Protein AF-A0A0S8HZ37-F1 (afdb_monomer)

pLDDT: mean 86.42, std 11.41, range [50.72, 98.12]

Solvent-accessible surface area (backbone atoms only — not comparable to full-atom values): 7229 Å² total; per-residue (Å²): 108,34,27,61,54,27,20,51,51,47,43,53,55,29,55,71,32,89,88,65,55,12,78,88,36,58,42,47,43,53,25,46,25,55,36,31,18,50,48,20,38,51,51,50,49,50,65,70,71,51,61,70,84,59,57,62,86,57,41,26,59,51,36,13,51,51,31,25,53,49,42,48,50,34,54,53,40,31,52,55,32,37,63,74,67,65,76,60,52,74,66,55,48,50,52,51,50,62,65,43,46,62,56,48,54,52,48,27,53,50,38,17,49,49,26,25,64,46,49,52,52,51,46,44,55,52,51,51,54,54,52,55,52,53,56,52,60,71,72,72,118

Radius of gyration: 18.55 Å; Cα contacts (8 Å, |Δi|>4): 135; chains: 1; bounding box: 40×40×48 Å

Foldseek 3Di:
DQLVCQLVVLLVVQCPDPPPSHPNDVLLNVLRSNLRSVVRVVLVVCLVVDDLPDDLVVQLQVQLVSQLVSLVSSLVSNLVSCVPPVPDDPVRSVVVCVVCVVVSVVNSVVRSNCRSPPVSVVSNVVVVVVVVVVVVVVVVD

Structure (mmCIF, N/CA/C/O backbone):
data_AF-A0A0S8HZ37-F1
#
_entry.id   AF-A0A0S8HZ37-F1
#
loop_
_atom_site.group_PDB
_atom_site.id
_atom_site.type_symbol
_atom_site.label_atom_id
_atom_site.label_alt_id
_atom_site.label_comp_id
_atom_site.label_asym_id
_atom_site.label_entity_id
_atom_site.label_seq_id
_atom_site.pdbx_PDB_ins_code
_atom_site.Cartn_x
_atom_site.Cartn_y
_atom_site.Cartn_z
_atom_site.occupancy
_atom_site.B_iso_or_equiv
_atom_site.auth_seq_id
_atom_site.auth_comp_id
_atom_site.auth_asym_id
_atom_site.auth_atom_id
_atom_site.pdbx_PDB_model_num
ATOM 1 N N . TYR A 1 1 ? -1.262 -14.596 6.944 1.00 88.88 1 TYR A N 1
ATOM 2 C CA . TYR A 1 1 ? -1.985 -14.659 5.657 1.00 88.88 1 TYR A CA 1
ATOM 3 C C . TYR A 1 1 ? -1.966 -13.355 4.868 1.00 88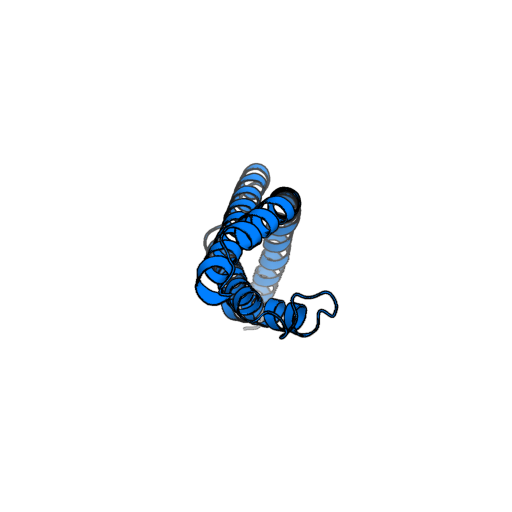.88 1 TYR A C 1
ATOM 5 O O . TYR A 1 1 ? -1.925 -13.441 3.652 1.00 88.88 1 TYR A O 1
ATOM 13 N N . GLY A 1 2 ? -1.945 -12.173 5.505 1.00 91.38 2 GLY A N 1
ATOM 14 C CA . GLY A 1 2 ? -2.008 -10.890 4.789 1.00 91.38 2 GLY A CA 1
ATOM 15 C C . GLY A 1 2 ? -0.988 -10.721 3.655 1.00 91.38 2 GLY A C 1
ATOM 16 O O . GLY A 1 2 ? -1.385 -10.344 2.562 1.00 91.38 2 GLY A O 1
ATOM 17 N N . ALA A 1 3 ? 0.283 -11.085 3.869 1.00 94.94 3 ALA A N 1
ATOM 18 C CA . ALA A 1 3 ? 1.316 -11.000 2.829 1.00 94.94 3 ALA A CA 1
ATOM 19 C C . ALA A 1 3 ? 0.989 -11.837 1.583 1.00 94.94 3 ALA A C 1
ATOM 21 O O . ALA A 1 3 ? 0.994 -11.330 0.469 1.00 94.94 3 ALA A O 1
ATOM 22 N N . PHE A 1 4 ? 0.634 -13.107 1.790 1.00 96.56 4 PHE A N 1
ATOM 23 C CA . PHE A 1 4 ? 0.265 -14.017 0.708 1.00 96.56 4 PHE A CA 1
ATOM 24 C C . PHE A 1 4 ? -0.971 -13.523 -0.051 1.00 96.56 4 PHE A C 1
ATOM 26 O O . PHE A 1 4 ? -0.966 -13.510 -1.277 1.00 96.56 4 PHE A O 1
ATOM 33 N N . ILE A 1 5 ? -2.005 -13.065 0.666 1.00 94.75 5 ILE A N 1
ATOM 34 C CA . ILE A 1 5 ? -3.228 -12.521 0.057 1.00 94.75 5 ILE A CA 1
ATOM 35 C C . ILE A 1 5 ? -2.907 -11.265 -0.761 1.00 94.75 5 ILE A C 1
ATOM 37 O O . ILE A 1 5 ? -3.343 -11.161 -1.900 1.00 94.75 5 ILE A O 1
ATOM 41 N N . GLY A 1 6 ? -2.117 -10.336 -0.216 1.00 95.62 6 GLY A N 1
ATOM 42 C CA . GLY A 1 6 ? -1.723 -9.113 -0.918 1.00 95.62 6 GLY A CA 1
ATOM 43 C C . GLY A 1 6 ? -0.925 -9.400 -2.189 1.00 95.62 6 GLY A C 1
ATOM 44 O O . GLY A 1 6 ? -1.279 -8.909 -3.259 1.00 95.62 6 GLY A O 1
ATOM 45 N N . GLY A 1 7 ? 0.107 -10.242 -2.089 1.00 96.12 7 GLY A N 1
ATOM 46 C CA . GLY A 1 7 ? 0.952 -10.618 -3.223 1.00 96.12 7 GLY A CA 1
ATOM 47 C C . GLY A 1 7 ? 0.194 -11.366 -4.320 1.00 96.12 7 GLY A C 1
ATOM 48 O O . GLY A 1 7 ? 0.314 -11.026 -5.494 1.00 96.12 7 GLY A O 1
ATOM 49 N N . THR A 1 8 ? -0.629 -12.352 -3.956 1.00 96.19 8 THR A N 1
ATOM 50 C CA . THR A 1 8 ? -1.418 -13.116 -4.940 1.00 96.19 8 THR A CA 1
ATOM 51 C C . THR A 1 8 ? -2.512 -12.273 -5.588 1.00 96.19 8 THR A C 1
ATOM 53 O O . THR A 1 8 ? -2.687 -12.353 -6.802 1.00 96.19 8 THR A O 1
ATOM 56 N N . ALA A 1 9 ? -3.203 -11.422 -4.823 1.00 94.75 9 ALA A N 1
ATOM 57 C CA . ALA A 1 9 ? -4.233 -10.540 -5.362 1.00 94.75 9 ALA A CA 1
ATOM 58 C C . ALA A 1 9 ? -3.661 -9.574 -6.404 1.00 94.75 9 ALA A C 1
ATOM 60 O O . ALA A 1 9 ? -4.215 -9.469 -7.499 1.00 94.75 9 ALA A O 1
ATOM 61 N N . ILE A 1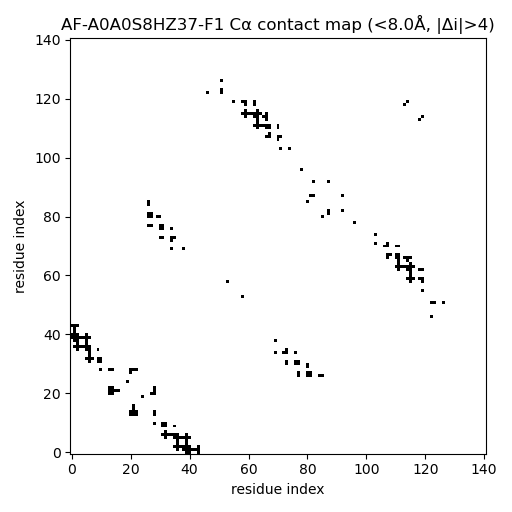 10 ? -2.536 -8.909 -6.101 1.00 94.31 10 ILE A N 1
ATOM 62 C CA . ILE A 1 10 ? -1.934 -7.990 -7.072 1.00 94.31 10 ILE A CA 1
ATOM 63 C C . ILE A 1 10 ? -1.333 -8.731 -8.262 1.00 94.31 10 ILE A C 1
ATOM 65 O O . ILE A 1 10 ? -1.412 -8.230 -9.378 1.00 94.31 10 ILE A O 1
ATOM 69 N N . PHE A 1 11 ? -0.772 -9.927 -8.054 1.00 93.81 11 PHE A N 1
ATOM 70 C CA . PHE A 1 11 ? -0.247 -10.733 -9.149 1.00 93.81 11 PHE A CA 1
ATOM 71 C C . PHE A 1 11 ? -1.353 -11.067 -10.149 1.00 93.81 11 PHE A C 1
ATOM 73 O O . PHE A 1 11 ? -1.188 -10.812 -11.336 1.00 93.81 11 PHE A O 1
ATOM 80 N N . ILE A 1 12 ? -2.496 -11.567 -9.670 1.00 93.25 12 ILE A N 1
ATOM 81 C CA . ILE A 1 12 ? -3.646 -11.898 -10.520 1.00 93.25 12 ILE A CA 1
ATOM 82 C C . ILE A 1 12 ? -4.175 -10.638 -11.209 1.00 93.25 12 ILE A C 1
ATOM 84 O O . ILE A 1 12 ? -4.349 -10.639 -12.425 1.00 93.25 12 ILE A O 1
ATOM 88 N N . PHE A 1 13 ? -4.397 -9.559 -10.450 1.00 90.06 13 PHE A N 1
ATOM 89 C CA . PHE A 1 13 ? -4.890 -8.295 -10.999 1.00 90.06 13 PHE A CA 1
ATOM 90 C C . PHE A 1 13 ? -3.978 -7.765 -12.106 1.00 90.06 13 PHE A C 1
ATOM 92 O O . PHE A 1 13 ? -4.455 -7.370 -13.165 1.00 90.06 13 PHE A O 1
ATOM 99 N N . SER A 1 14 ? -2.668 -7.780 -11.869 1.00 89.69 14 SER A N 1
ATOM 100 C CA . SER A 1 14 ? -1.696 -7.236 -12.803 1.00 89.69 14 SER A CA 1
ATOM 101 C C . SER A 1 14 ? -1.491 -8.140 -14.012 1.00 89.69 14 SER A C 1
ATOM 103 O O . SER A 1 14 ? -1.572 -7.662 -15.137 1.00 89.69 14 SER A O 1
ATOM 105 N N . ALA A 1 15 ? -1.324 -9.451 -13.809 1.00 88.31 15 ALA A N 1
ATOM 106 C CA . ALA A 1 15 ? -1.130 -10.421 -14.887 1.00 88.31 15 ALA A CA 1
ATOM 107 C C . ALA A 1 15 ? -2.310 -10.458 -15.869 1.00 88.31 15 ALA A C 1
ATOM 109 O O . ALA A 1 15 ? -2.100 -10.668 -17.062 1.00 88.31 15 ALA A O 1
ATOM 110 N N . LEU A 1 16 ? -3.530 -10.228 -15.376 1.00 88.69 16 LEU A N 1
ATOM 111 C CA . LEU A 1 16 ? -4.746 -10.187 -16.188 1.00 88.69 16 LEU A CA 1
ATOM 112 C C . LEU A 1 16 ? -5.074 -8.788 -16.732 1.00 88.69 16 LEU A C 1
ATOM 114 O O . LEU A 1 16 ? -6.091 -8.641 -17.406 1.00 88.69 16 LEU A O 1
ATOM 118 N N . ASN A 1 17 ? -4.259 -7.764 -16.456 1.00 85.12 17 ASN A N 1
ATOM 119 C CA . ASN A 1 17 ? -4.525 -6.400 -16.902 1.00 85.12 17 ASN A CA 1
ATOM 120 C C . ASN A 1 17 ? -4.107 -6.197 -18.375 1.00 85.12 17 ASN A C 1
ATOM 122 O O . ASN A 1 17 ? -2.906 -6.205 -18.671 1.00 85.12 17 ASN A O 1
ATOM 126 N N . PRO A 1 18 ? -5.055 -5.936 -19.300 1.00 71.81 18 PRO A N 1
ATOM 127 C CA . PRO A 1 18 ? -4.739 -5.748 -20.714 1.00 71.81 18 PRO A CA 1
ATOM 128 C C . PRO A 1 18 ? -4.065 -4.400 -21.030 1.00 71.81 18 PRO A C 1
ATOM 130 O O . PRO A 1 18 ? -3.539 -4.236 -22.126 1.00 71.81 18 PRO A O 1
ATOM 133 N N . TRP A 1 19 ? -4.033 -3.444 -20.091 1.00 62.25 19 TRP A N 1
ATOM 134 C CA . TRP A 1 19 ? -3.553 -2.066 -20.307 1.00 62.25 19 TRP A CA 1
ATOM 135 C C . TRP A 1 19 ? -2.082 -1.829 -19.912 1.00 62.25 19 TRP A C 1
ATOM 137 O O . TRP A 1 19 ? -1.676 -0.692 -19.687 1.00 62.25 19 TRP A O 1
ATOM 147 N N . GLY A 1 20 ? -1.258 -2.881 -19.849 1.00 54.06 20 GLY A N 1
ATOM 148 C CA . GLY A 1 20 ? 0.207 -2.731 -19.851 1.00 54.06 20 GLY A CA 1
ATOM 149 C C . GLY A 1 20 ? 0.951 -2.988 -18.535 1.00 54.06 20 GLY A C 1
ATOM 150 O O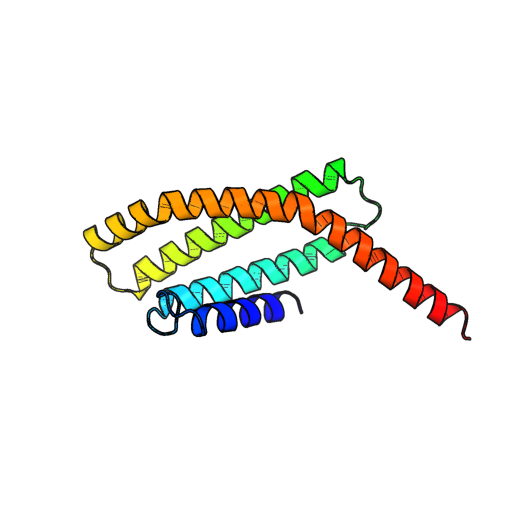 . GLY A 1 20 ? 2.176 -2.949 -18.546 1.00 54.06 20 GLY A O 1
ATOM 151 N N . SER A 1 21 ? 0.276 -3.327 -17.427 1.00 56.97 21 SER A N 1
ATOM 152 C CA . SER A 1 21 ? 0.957 -3.908 -16.249 1.00 56.97 21 SER A CA 1
ATOM 153 C C . SER A 1 21 ? 1.052 -5.438 -16.290 1.00 56.97 21 SER A C 1
ATOM 155 O O . SER A 1 21 ? 1.666 -6.024 -15.405 1.00 56.97 21 SER A O 1
ATOM 157 N N . GLY A 1 22 ? 0.454 -6.075 -17.306 1.00 61.84 22 GLY A N 1
ATOM 158 C CA . GLY A 1 22 ? 0.519 -7.518 -17.541 1.00 61.84 22 GLY A CA 1
ATOM 159 C C . GLY A 1 22 ? 1.939 -8.049 -17.728 1.00 61.84 22 GLY A C 1
ATOM 160 O O . GLY A 1 22 ? 2.917 -7.304 -17.685 1.00 61.84 22 GLY A O 1
ATOM 161 N N . LEU A 1 23 ? 2.059 -9.361 -17.968 1.00 69.62 23 LEU A N 1
ATOM 162 C CA . LEU A 1 23 ? 3.335 -10.090 -18.133 1.00 69.62 23 LEU A CA 1
ATOM 163 C C . LEU A 1 23 ? 4.330 -9.450 -19.131 1.00 69.62 23 LEU A C 1
ATOM 165 O O . LEU A 1 23 ? 5.498 -9.824 -19.150 1.00 69.62 23 LEU A O 1
ATOM 169 N N . ALA A 1 24 ? 3.883 -8.474 -19.925 1.00 75.94 24 ALA A N 1
ATOM 170 C CA . ALA A 1 24 ? 4.681 -7.637 -20.808 1.00 75.94 24 ALA A CA 1
ATOM 171 C C . ALA A 1 24 ? 5.753 -6.781 -20.103 1.00 75.94 24 ALA A C 1
ATOM 173 O O . ALA A 1 24 ? 6.738 -6.436 -20.751 1.00 75.94 24 ALA A O 1
ATOM 174 N N . PHE A 1 25 ? 5.606 -6.441 -18.813 1.00 81.50 25 PHE A N 1
ATOM 175 C CA . PHE A 1 25 ? 6.607 -5.635 -18.094 1.00 81.50 25 PHE A CA 1
ATOM 176 C C . PHE A 1 25 ? 7.022 -6.261 -16.743 1.00 81.50 25 PHE A C 1
ATOM 178 O O . PHE A 1 25 ? 6.610 -5.798 -15.672 1.00 81.50 25 PHE A O 1
ATOM 185 N N . PRO A 1 26 ? 7.860 -7.321 -16.766 1.00 86.56 26 PRO A N 1
ATOM 186 C CA . PRO A 1 26 ? 8.194 -8.117 -15.581 1.00 86.56 26 PRO A CA 1
ATOM 187 C C . PRO A 1 26 ? 8.742 -7.332 -14.375 1.00 86.56 26 PRO A C 1
ATOM 189 O O . PRO A 1 26 ? 8.307 -7.625 -13.258 1.00 86.56 26 PRO A O 1
ATOM 192 N N . PRO A 1 27 ? 9.617 -6.312 -14.534 1.00 89.50 27 PRO A N 1
ATOM 193 C CA . PRO A 1 27 ? 10.109 -5.536 -13.393 1.00 89.50 27 PRO A CA 1
ATOM 194 C C . PRO A 1 27 ? 8.999 -4.870 -12.570 1.00 89.50 27 PRO A C 1
ATOM 196 O O . PRO A 1 27 ? 9.059 -4.860 -11.340 1.00 89.50 27 PRO A O 1
ATOM 199 N N . VAL A 1 28 ? 7.952 -4.367 -13.234 1.00 89.19 28 VAL A N 1
ATOM 200 C CA . VAL A 1 28 ? 6.811 -3.717 -12.568 1.00 89.19 28 VAL A CA 1
ATOM 201 C C . VAL A 1 28 ? 5.987 -4.733 -11.786 1.00 89.19 28 VAL A C 1
ATOM 203 O O . VAL A 1 28 ? 5.618 -4.452 -10.646 1.00 89.19 28 VAL A O 1
ATOM 206 N N . ILE A 1 29 ? 5.735 -5.920 -12.348 1.00 91.38 29 ILE A N 1
ATOM 207 C CA . ILE A 1 29 ? 4.997 -6.981 -11.642 1.00 91.38 29 ILE A CA 1
ATOM 208 C C . ILE A 1 29 ? 5.752 -7.417 -10.389 1.00 91.38 29 ILE A C 1
ATOM 210 O O . ILE A 1 29 ? 5.145 -7.567 -9.330 1.00 91.38 29 ILE A O 1
ATOM 214 N N . ILE A 1 30 ? 7.070 -7.599 -10.478 1.00 92.06 30 ILE A N 1
ATOM 215 C CA . ILE A 1 30 ? 7.879 -8.006 -9.323 1.00 92.06 30 ILE A CA 1
ATOM 216 C C . ILE A 1 30 ? 7.787 -6.944 -8.221 1.00 92.06 30 ILE A C 1
ATOM 218 O O . ILE A 1 30 ? 7.479 -7.274 -7.072 1.00 92.06 30 ILE A O 1
ATOM 222 N N . ALA A 1 31 ? 7.963 -5.668 -8.575 1.00 93.38 31 ALA A N 1
ATOM 223 C CA . ALA A 1 31 ? 7.818 -4.564 -7.632 1.00 93.38 31 ALA A CA 1
ATOM 224 C C . ALA A 1 31 ? 6.415 -4.515 -7.005 1.00 93.38 31 ALA A C 1
ATOM 226 O O . ALA A 1 31 ? 6.286 -4.334 -5.792 1.00 93.38 31 ALA A O 1
ATOM 227 N N . GLN A 1 32 ? 5.363 -4.725 -7.802 1.00 93.81 32 GLN A N 1
ATOM 228 C CA . GLN A 1 32 ? 3.976 -4.787 -7.337 1.00 93.81 32 GLN A CA 1
ATOM 229 C C . GLN A 1 32 ? 3.764 -5.918 -6.330 1.00 93.81 32 GLN A C 1
ATOM 231 O O . GLN A 1 32 ? 3.263 -5.672 -5.233 1.00 93.81 32 GLN A O 1
ATOM 236 N N . VAL A 1 33 ? 4.172 -7.144 -6.660 1.00 95.88 33 VAL A N 1
ATOM 237 C CA . VAL A 1 33 ? 3.990 -8.316 -5.791 1.00 95.88 33 VAL A CA 1
ATOM 238 C C . VAL A 1 33 ? 4.715 -8.133 -4.463 1.00 95.88 33 VAL A C 1
ATOM 240 O O . VAL A 1 33 ? 4.119 -8.380 -3.410 1.00 95.88 33 VAL A O 1
ATOM 243 N N . ILE A 1 34 ? 5.959 -7.650 -4.486 1.00 96.56 34 ILE A N 1
ATOM 244 C CA . ILE A 1 34 ? 6.719 -7.345 -3.266 1.00 96.56 34 ILE A CA 1
ATOM 245 C C . ILE A 1 34 ? 5.992 -6.274 -2.445 1.00 96.56 34 ILE A C 1
ATOM 247 O O . ILE A 1 34 ? 5.721 -6.487 -1.261 1.00 96.56 34 ILE A O 1
ATOM 251 N N . SER A 1 35 ? 5.606 -5.163 -3.073 1.00 96.38 35 SER A N 1
ATOM 252 C CA . SER A 1 35 ? 4.947 -4.044 -2.391 1.00 96.38 35 SER A CA 1
ATOM 253 C C . SER A 1 35 ? 3.648 -4.468 -1.713 1.00 96.38 35 SER A C 1
ATOM 255 O O . SER A 1 35 ? 3.472 -4.241 -0.520 1.00 96.38 35 SER A O 1
ATOM 257 N N . PHE A 1 36 ? 2.753 -5.150 -2.429 1.00 96.88 36 PHE A N 1
ATOM 258 C CA . PHE A 1 36 ? 1.465 -5.558 -1.866 1.00 96.88 36 PHE A CA 1
ATOM 259 C C . PHE A 1 36 ? 1.601 -6.698 -0.852 1.00 96.88 36 PHE A C 1
ATOM 261 O O . PHE A 1 36 ? 0.787 -6.791 0.070 1.00 96.88 36 PHE A O 1
ATOM 268 N N . SER A 1 37 ? 2.641 -7.531 -0.958 1.00 97.88 37 SER A N 1
ATOM 269 C CA . SER A 1 37 ? 2.974 -8.496 0.096 1.00 97.88 37 SER A CA 1
ATOM 270 C C . SER A 1 37 ? 3.366 -7.779 1.390 1.00 97.88 37 SER A C 1
ATOM 272 O O . SER A 1 37 ? 2.884 -8.144 2.465 1.00 97.88 37 SER A O 1
ATOM 274 N N . ILE A 1 38 ? 4.170 -6.713 1.301 1.00 97.44 38 ILE A N 1
ATOM 275 C CA . ILE A 1 38 ? 4.514 -5.862 2.450 1.00 97.44 38 ILE A CA 1
ATOM 276 C C . ILE A 1 38 ? 3.259 -5.168 2.991 1.00 97.44 38 ILE A C 1
ATOM 278 O O . ILE A 1 38 ? 2.994 -5.242 4.189 1.00 97.44 38 ILE A O 1
ATOM 282 N N . THR A 1 39 ? 2.428 -4.572 2.133 1.00 96.50 39 THR A N 1
ATOM 283 C CA . THR A 1 39 ? 1.166 -3.931 2.541 1.00 96.50 39 THR A CA 1
ATOM 284 C C . THR A 1 39 ? 0.260 -4.899 3.303 1.00 96.50 39 THR A C 1
ATOM 286 O O . THR A 1 39 ? -0.224 -4.578 4.391 1.00 96.50 39 THR A O 1
ATOM 289 N N . GLY A 1 40 ? 0.061 -6.109 2.775 1.00 95.25 40 GLY A N 1
ATOM 290 C CA . GLY A 1 40 ? -0.744 -7.139 3.423 1.00 95.25 40 GLY A CA 1
ATOM 291 C C . GLY A 1 40 ? -0.137 -7.628 4.742 1.00 95.25 40 GLY A C 1
ATOM 292 O O . GLY A 1 40 ? -0.864 -7.881 5.707 1.00 95.25 40 GLY A O 1
ATOM 293 N N . PHE A 1 41 ? 1.190 -7.738 4.821 1.00 95.62 41 PHE A N 1
ATOM 294 C CA . PHE A 1 41 ? 1.902 -8.051 6.060 1.00 95.62 41 PHE A CA 1
ATOM 295 C C . PHE A 1 41 ? 1.686 -6.972 7.129 1.00 95.62 41 PHE A C 1
ATOM 297 O O . PHE A 1 41 ? 1.250 -7.291 8.238 1.00 95.62 41 PHE A O 1
ATOM 304 N N . CYS A 1 42 ? 1.909 -5.703 6.780 1.00 94.44 42 CYS A N 1
ATOM 305 C CA . CYS A 1 42 ? 1.709 -4.558 7.664 1.00 94.44 42 CYS A CA 1
ATOM 306 C C . CYS A 1 42 ? 0.261 -4.467 8.152 1.00 94.44 42 CYS A C 1
ATOM 308 O O . CYS A 1 42 ? 0.038 -4.313 9.350 1.00 94.44 42 CYS A O 1
ATOM 310 N N . GLY A 1 43 ? -0.727 -4.645 7.269 1.00 90.31 43 GLY A N 1
ATOM 311 C CA . GLY A 1 43 ? -2.138 -4.690 7.662 1.00 90.31 43 GLY A CA 1
ATOM 312 C C . GLY A 1 43 ? -2.429 -5.804 8.673 1.00 90.31 43 GLY A C 1
ATOM 313 O O . GLY A 1 43 ? -3.123 -5.582 9.666 1.00 90.31 43 GLY A O 1
ATOM 314 N N . GLY A 1 44 ? -1.825 -6.981 8.480 1.00 88.75 44 GLY A N 1
ATOM 315 C CA . GLY A 1 44 ? -1.905 -8.092 9.427 1.00 88.75 44 GLY A CA 1
ATOM 316 C C . GLY A 1 44 ? -1.313 -7.758 10.799 1.00 88.75 44 GLY A C 1
ATOM 317 O O . GLY A 1 44 ? -1.952 -8.034 11.813 1.00 88.75 44 GLY A O 1
ATOM 318 N N . ILE A 1 45 ? -0.136 -7.129 10.847 1.00 90.00 45 ILE A N 1
ATOM 319 C CA . ILE A 1 45 ? 0.485 -6.681 12.104 1.00 90.00 45 ILE A CA 1
ATOM 320 C C . ILE A 1 45 ? -0.388 -5.633 12.793 1.00 90.00 45 ILE A C 1
ATOM 322 O O . ILE A 1 45 ? -0.747 -5.799 13.957 1.00 90.00 45 ILE A O 1
ATOM 326 N N . ILE A 1 46 ? -0.773 -4.579 12.075 1.00 87.69 46 ILE A N 1
ATOM 327 C CA . ILE A 1 46 ? -1.528 -3.456 12.634 1.00 87.69 46 ILE A CA 1
ATOM 328 C C . ILE A 1 46 ? -2.873 -3.932 13.197 1.00 87.69 46 ILE A C 1
ATOM 330 O O . ILE A 1 46 ? -3.259 -3.509 14.283 1.00 87.69 46 ILE A O 1
ATOM 334 N N . SER A 1 47 ? -3.551 -4.864 12.518 1.00 82.00 47 SER A N 1
ATOM 335 C CA . SER A 1 47 ? -4.815 -5.443 13.000 1.00 82.00 47 SER A CA 1
ATOM 336 C C . SER A 1 47 ? -4.690 -6.201 14.327 1.00 82.00 47 SER A C 1
ATOM 338 O O . SER A 1 47 ? -5.675 -6.323 15.048 1.00 82.00 47 SER A O 1
ATOM 340 N N . ARG A 1 48 ? -3.493 -6.704 14.657 1.00 82.81 48 ARG A N 1
ATOM 341 C CA . ARG A 1 48 ? -3.210 -7.384 15.930 1.00 82.81 48 ARG A CA 1
ATOM 342 C C . ARG A 1 48 ? -2.760 -6.415 17.015 1.00 82.81 48 ARG A C 1
ATOM 344 O O . ARG A 1 48 ? -3.071 -6.632 18.178 1.00 82.81 48 ARG A O 1
ATOM 351 N N . LEU A 1 49 ? -2.006 -5.384 16.639 1.00 85.31 49 LEU A N 1
ATOM 352 C CA . LEU A 1 49 ? -1.449 -4.416 17.584 1.00 85.31 49 LEU A CA 1
ATOM 353 C C . LEU A 1 49 ? -2.469 -3.367 18.028 1.00 85.31 49 LEU A C 1
ATOM 355 O O . LEU A 1 49 ? -2.389 -2.886 19.154 1.00 85.31 49 LEU A O 1
ATOM 359 N N . LEU A 1 50 ? -3.410 -2.990 17.159 1.00 83.81 50 LEU A N 1
ATOM 360 C CA . LEU A 1 50 ? -4.417 -1.987 17.486 1.00 83.81 50 LEU A CA 1
ATOM 361 C C . LEU A 1 50 ? -5.673 -2.652 18.058 1.00 83.81 50 LEU A C 1
ATOM 363 O O . LEU A 1 50 ? -6.399 -3.316 17.312 1.00 83.81 50 LEU A O 1
ATOM 367 N N . PRO A 1 51 ? -5.983 -2.449 19.352 1.00 79.00 51 PRO A N 1
ATOM 368 C CA . PRO A 1 51 ? -7.212 -2.971 19.919 1.00 79.00 51 PRO A CA 1
ATOM 369 C C . PRO A 1 51 ? -8.428 -2.325 19.245 1.00 79.00 51 PRO A C 1
ATOM 371 O O . PRO A 1 51 ? -8.467 -1.126 18.968 1.00 79.00 51 PRO A O 1
ATOM 374 N N . ASN A 1 52 ? -9.464 -3.127 19.017 1.00 77.75 52 ASN A N 1
ATOM 375 C CA . ASN A 1 52 ? -10.731 -2.689 18.420 1.00 77.75 52 ASN A CA 1
ATOM 376 C C . ASN A 1 52 ? -11.495 -1.651 19.274 1.00 77.75 52 ASN A C 1
ATOM 378 O O . ASN A 1 52 ? -12.434 -1.021 18.781 1.00 77.75 52 ASN A O 1
ATOM 382 N N . THR A 1 53 ? -11.079 -1.453 20.527 1.00 82.00 53 THR A N 1
ATOM 383 C CA . THR A 1 53 ? -11.589 -0.446 21.465 1.00 82.00 53 THR A CA 1
ATOM 384 C C . THR A 1 53 ? -11.005 0.949 21.244 1.00 82.00 53 THR A C 1
ATOM 386 O O . THR A 1 53 ? -11.508 1.908 21.833 1.00 82.00 53 THR A O 1
ATOM 389 N N . LEU A 1 54 ? -9.987 1.105 20.384 1.00 88.19 54 LEU A N 1
ATOM 390 C CA . LEU A 1 54 ? -9.396 2.416 20.124 1.00 88.19 54 LEU A CA 1
ATOM 391 C C . LEU A 1 54 ? -10.450 3.408 19.573 1.00 88.19 54 LEU A C 1
ATOM 393 O O . LEU A 1 54 ? -11.289 3.048 18.728 1.00 88.19 54 LEU A O 1
ATOM 397 N N . PRO A 1 55 ? -10.409 4.688 19.991 1.00 90.75 55 PRO A N 1
ATOM 398 C CA . PRO A 1 55 ? -11.255 5.727 19.416 1.00 90.75 55 PRO A CA 1
ATOM 399 C C . PRO A 1 55 ? -11.007 5.897 17.912 1.00 90.75 55 PRO A C 1
ATOM 401 O O . PRO A 1 55 ? -9.860 5.963 17.467 1.00 90.75 55 PRO A O 1
ATOM 404 N N . GLN A 1 56 ? -12.074 6.071 17.119 1.00 89.00 56 GLN A N 1
ATOM 405 C CA . GLN A 1 56 ? -11.948 6.307 15.670 1.00 89.00 56 GLN A CA 1
ATOM 406 C C . GLN A 1 56 ? -11.089 7.527 15.344 1.00 89.00 56 GLN A C 1
ATOM 408 O O . GLN A 1 56 ? -10.339 7.493 14.378 1.00 89.00 56 GLN A O 1
ATOM 413 N N . LYS A 1 57 ? -11.140 8.565 16.186 1.00 92.12 57 LYS A N 1
ATOM 414 C CA . LYS A 1 57 ? -10.316 9.771 16.034 1.00 92.12 57 LYS A CA 1
ATOM 415 C C . LYS A 1 57 ? -8.811 9.473 16.010 1.00 92.12 57 LYS A C 1
ATOM 417 O O . LYS A 1 57 ? -8.069 10.245 15.423 1.00 92.12 57 LYS A O 1
ATOM 422 N N . ILE A 1 58 ? -8.378 8.368 16.624 1.00 92.44 58 ILE A N 1
ATOM 423 C CA . ILE A 1 58 ? -6.985 7.902 16.602 1.00 92.44 58 ILE A CA 1
ATOM 424 C C . ILE A 1 58 ? -6.772 6.912 15.451 1.00 92.44 58 ILE A C 1
ATOM 426 O O . ILE A 1 58 ? -5.785 7.012 14.731 1.00 92.44 58 ILE A O 1
ATOM 430 N N . MET A 1 59 ? -7.707 5.982 15.231 1.00 91.75 59 MET A N 1
ATOM 431 C CA . MET A 1 59 ? -7.576 4.985 14.160 1.00 91.75 59 MET A CA 1
ATOM 432 C C . MET A 1 59 ? -7.492 5.636 12.772 1.00 91.75 59 MET A C 1
ATOM 434 O O . MET A 1 59 ? -6.635 5.260 11.984 1.00 91.75 59 MET A O 1
ATOM 438 N N . ILE A 1 60 ? -8.346 6.619 12.474 1.00 94.94 60 ILE A N 1
ATOM 439 C CA . ILE A 1 60 ? -8.419 7.280 11.160 1.00 94.94 60 ILE A CA 1
ATOM 440 C C . ILE A 1 60 ? -7.051 7.830 10.709 1.00 94.94 60 ILE A C 1
ATOM 442 O O . ILE A 1 60 ? -6.573 7.390 9.661 1.00 94.94 60 ILE A O 1
ATOM 446 N N . PRO A 1 61 ? -6.380 8.732 11.459 1.00 95.56 61 PRO A N 1
ATOM 447 C CA . PRO A 1 61 ? -5.087 9.265 11.032 1.00 95.56 61 PRO A CA 1
ATOM 448 C C . PRO A 1 61 ? -3.985 8.201 11.001 1.00 95.56 61 PRO A C 1
ATOM 450 O O . PRO A 1 61 ? -3.141 8.248 10.112 1.00 95.56 61 PRO A O 1
ATOM 453 N N . VAL A 1 62 ? -4.005 7.214 11.906 1.00 93.69 62 VAL A N 1
ATOM 454 C CA . VAL A 1 62 ? -3.015 6.122 11.913 1.00 93.69 62 VAL A CA 1
ATOM 455 C C . VAL A 1 62 ? -3.132 5.268 10.653 1.00 93.69 62 VAL A C 1
ATOM 457 O O . VAL A 1 62 ? -2.144 5.073 9.949 1.00 93.69 62 VAL A O 1
ATOM 460 N N . PHE A 1 63 ? -4.337 4.790 10.327 1.00 95.25 63 PHE A N 1
ATOM 461 C CA . PHE A 1 63 ? -4.545 3.986 9.125 1.00 95.25 63 PHE A CA 1
ATOM 462 C C . PHE A 1 63 ? -4.296 4.793 7.856 1.00 95.25 63 PHE A C 1
ATOM 464 O O . PHE A 1 63 ? -3.649 4.274 6.950 1.00 95.25 63 PHE A O 1
ATOM 471 N N . GLY A 1 64 ? -4.735 6.053 7.809 1.00 96.75 64 GLY A N 1
ATOM 472 C CA . GLY A 1 64 ? -4.453 6.949 6.690 1.00 96.75 64 GLY A CA 1
ATOM 473 C C . GLY A 1 64 ? -2.957 7.112 6.442 1.00 96.75 64 GLY A C 1
ATOM 474 O O . GLY A 1 64 ? -2.491 6.852 5.334 1.00 96.75 64 GLY A O 1
ATOM 475 N N . LEU A 1 65 ? -2.190 7.459 7.480 1.00 96.31 65 LEU A N 1
ATOM 476 C CA . LEU A 1 65 ? -0.741 7.625 7.374 1.00 96.31 65 LEU A CA 1
ATOM 477 C C . LEU A 1 65 ? -0.052 6.322 6.955 1.00 96.31 65 LEU A C 1
ATOM 479 O O . LEU A 1 65 ? 0.782 6.338 6.053 1.00 96.31 65 LEU A O 1
ATOM 483 N N . CYS A 1 66 ? -0.427 5.183 7.545 1.00 95.44 66 CYS A N 1
ATOM 484 C CA . CYS A 1 66 ? 0.102 3.884 7.130 1.00 95.44 66 CYS A CA 1
ATOM 485 C C . CYS A 1 66 ? -0.210 3.578 5.658 1.00 95.44 66 CYS A C 1
ATOM 487 O O . CYS A 1 66 ? 0.683 3.151 4.930 1.00 95.44 66 CYS A O 1
ATOM 489 N N . GLY A 1 67 ? -1.444 3.814 5.204 1.00 96.56 67 GLY A N 1
ATOM 490 C CA . GLY A 1 67 ? -1.846 3.610 3.810 1.00 96.56 67 GLY A CA 1
ATOM 491 C C . GLY A 1 67 ? -1.068 4.499 2.839 1.00 96.56 67 GLY A C 1
ATOM 492 O O . GLY A 1 67 ? -0.585 4.018 1.812 1.00 96.56 67 GLY A O 1
ATOM 493 N N . GLY A 1 68 ? -0.878 5.770 3.192 1.00 97.75 68 GLY A N 1
ATOM 494 C CA . GLY A 1 68 ? -0.076 6.716 2.418 1.00 97.75 68 GLY A CA 1
ATOM 495 C C . GLY A 1 68 ? 1.392 6.306 2.323 1.00 97.75 68 GLY A C 1
ATOM 496 O O . GLY A 1 68 ? 1.933 6.235 1.222 1.00 97.75 68 GLY A O 1
ATOM 497 N N . LEU A 1 69 ? 2.022 5.953 3.449 1.00 97.69 69 LEU A N 1
ATOM 498 C CA . LEU A 1 69 ? 3.421 5.507 3.486 1.00 97.69 69 LEU A CA 1
ATOM 499 C C . LEU A 1 69 ? 3.640 4.203 2.710 1.00 97.69 69 LEU A C 1
ATOM 501 O O . LEU A 1 69 ? 4.624 4.077 1.986 1.00 97.69 69 LEU A O 1
ATOM 505 N N . LEU A 1 70 ? 2.714 3.246 2.809 1.00 97.50 70 LEU A N 1
ATOM 506 C CA . LEU A 1 70 ? 2.776 2.001 2.037 1.00 97.50 70 LEU A CA 1
ATOM 507 C C . LEU A 1 70 ? 2.572 2.246 0.537 1.00 97.50 70 LEU A C 1
ATOM 509 O O . LEU A 1 70 ? 3.201 1.582 -0.283 1.00 97.50 70 LEU A O 1
ATOM 513 N N . THR A 1 71 ? 1.739 3.220 0.167 1.00 97.25 71 THR A N 1
ATOM 514 C CA . THR A 1 71 ? 1.557 3.610 -1.240 1.00 97.25 71 THR A CA 1
ATOM 515 C C . THR A 1 71 ? 2.788 4.335 -1.781 1.00 97.25 71 THR A C 1
ATOM 517 O O . THR A 1 71 ? 3.206 4.086 -2.909 1.00 97.25 71 THR A O 1
ATOM 520 N N . LEU A 1 72 ? 3.421 5.184 -0.972 1.00 96.31 72 LEU A N 1
ATOM 521 C CA . LEU A 1 72 ? 4.697 5.802 -1.321 1.00 96.31 72 LEU A CA 1
ATOM 522 C C . LEU A 1 72 ? 5.784 4.739 -1.532 1.00 96.31 72 LEU A C 1
ATOM 524 O O . LEU A 1 72 ? 6.479 4.777 -2.545 1.00 96.31 72 LEU A O 1
ATOM 528 N N . LEU A 1 73 ? 5.886 3.762 -0.624 1.00 96.56 73 LEU A N 1
ATOM 529 C CA . LEU A 1 73 ? 6.807 2.630 -0.757 1.00 96.56 73 LEU A CA 1
ATOM 530 C C . LEU A 1 73 ? 6.578 1.871 -2.069 1.00 96.56 73 LEU A C 1
ATOM 532 O O . LEU A 1 73 ? 7.541 1.560 -2.764 1.00 96.56 73 LEU A O 1
ATOM 536 N N . PHE A 1 74 ? 5.317 1.621 -2.429 1.00 95.25 74 PHE A N 1
ATOM 537 C CA . PHE A 1 74 ? 4.966 1.004 -3.706 1.00 95.25 74 PHE A CA 1
ATOM 538 C C . PHE A 1 74 ? 5.541 1.781 -4.899 1.00 95.25 74 PHE A C 1
ATOM 540 O O . PHE A 1 74 ? 6.208 1.190 -5.748 1.00 95.25 74 PHE A O 1
ATOM 547 N N . HIS A 1 75 ? 5.344 3.101 -4.956 1.00 94.19 75 HIS A N 1
ATOM 548 C CA . HIS A 1 75 ? 5.862 3.909 -6.063 1.00 94.19 75 HIS A CA 1
ATOM 549 C C . HIS A 1 75 ? 7.393 3.938 -6.106 1.00 94.19 75 HIS A C 1
ATOM 551 O O . HIS A 1 75 ? 7.967 3.829 -7.189 1.00 94.19 75 HIS A O 1
ATOM 557 N N . VAL A 1 76 ? 8.056 4.019 -4.949 1.00 93.12 76 VAL A N 1
ATOM 558 C CA . VAL A 1 76 ? 9.523 3.951 -4.865 1.00 93.12 76 VAL A CA 1
ATOM 559 C C . VAL A 1 76 ? 10.037 2.610 -5.387 1.00 93.12 76 VAL A C 1
ATOM 561 O O . VAL A 1 76 ? 10.962 2.587 -6.195 1.00 93.12 76 VAL A O 1
ATOM 564 N N . LEU A 1 77 ? 9.422 1.496 -4.983 1.00 93.62 77 LEU A N 1
ATOM 565 C CA . LEU A 1 77 ? 9.824 0.167 -5.445 1.00 93.62 77 LEU A CA 1
ATOM 566 C C . LEU A 1 77 ? 9.598 -0.014 -6.945 1.00 93.62 77 LEU A C 1
ATOM 568 O O . LEU A 1 77 ? 10.461 -0.576 -7.614 1.00 93.62 77 LEU A O 1
ATOM 572 N N . VAL A 1 78 ? 8.489 0.491 -7.491 1.00 91.25 78 VAL A N 1
ATOM 573 C CA . VAL A 1 78 ? 8.266 0.479 -8.944 1.00 91.25 78 VAL A CA 1
ATOM 574 C C . VAL A 1 78 ? 9.386 1.235 -9.650 1.00 91.25 78 VAL A C 1
ATOM 576 O O . VAL A 1 78 ? 10.001 0.672 -10.547 1.00 91.25 78 VAL A O 1
ATOM 579 N N . ILE A 1 79 ? 9.716 2.452 -9.209 1.00 89.75 79 ILE A N 1
ATOM 580 C CA . ILE A 1 79 ? 10.789 3.247 -9.820 1.00 89.75 79 ILE A CA 1
ATOM 581 C C . ILE A 1 79 ? 12.118 2.491 -9.782 1.00 89.75 79 ILE A C 1
ATOM 583 O O . ILE A 1 79 ? 12.709 2.300 -10.838 1.00 89.75 79 ILE A O 1
ATOM 587 N N . LEU A 1 80 ? 12.540 1.997 -8.615 1.00 90.06 80 LEU A N 1
ATOM 588 C CA . LEU A 1 80 ? 13.819 1.293 -8.453 1.00 90.06 80 LEU A CA 1
ATOM 589 C C . LEU A 1 80 ? 13.915 0.037 -9.326 1.00 90.06 80 LEU A C 1
ATOM 591 O O . LEU A 1 80 ? 14.919 -0.194 -9.992 1.00 90.06 80 LEU A O 1
ATOM 595 N N . PHE A 1 81 ? 12.865 -0.783 -9.356 1.00 90.31 81 PHE A N 1
ATOM 596 C CA . PHE A 1 81 ? 12.879 -2.000 -10.167 1.00 90.31 81 PHE A CA 1
ATOM 597 C C . PHE A 1 81 ? 12.838 -1.671 -11.654 1.00 90.31 81 PHE A C 1
ATOM 599 O O . PHE A 1 81 ? 13.508 -2.331 -12.444 1.00 90.31 81 PHE A O 1
ATOM 606 N N . THR A 1 82 ? 12.081 -0.646 -12.053 1.00 85.88 82 THR A N 1
ATOM 607 C CA . THR A 1 82 ? 12.093 -0.209 -13.447 1.00 85.88 82 THR A CA 1
ATOM 608 C C . THR A 1 82 ? 13.443 0.377 -13.843 1.00 85.88 82 THR A C 1
ATOM 610 O O . THR A 1 82 ? 13.953 -0.031 -14.875 1.00 85.88 82 THR A O 1
ATOM 613 N N . SER A 1 83 ? 14.087 1.229 -13.044 1.00 85.00 83 SER A N 1
ATOM 614 C CA . SER A 1 83 ? 15.380 1.819 -13.418 1.00 85.00 83 SER A CA 1
ATOM 615 C C . SER A 1 83 ? 16.485 0.773 -13.569 1.00 85.00 83 SER A C 1
ATOM 617 O O . SER A 1 83 ? 17.230 0.825 -14.541 1.00 85.00 83 SER A O 1
ATOM 619 N N . GLU A 1 84 ? 16.555 -0.204 -12.661 1.00 83.88 84 GLU A N 1
ATOM 620 C CA . GLU A 1 84 ? 17.643 -1.192 -12.653 1.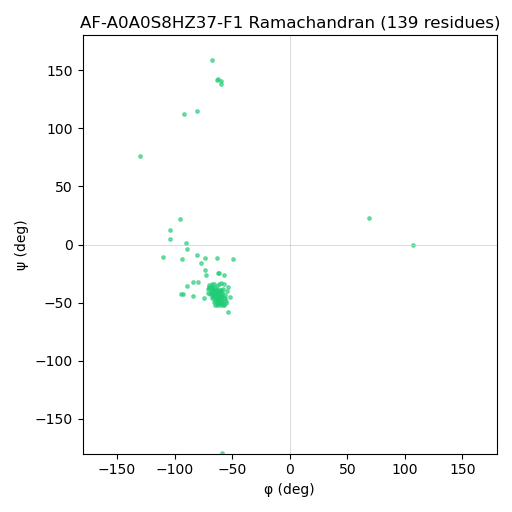00 83.88 84 GLU A CA 1
ATOM 621 C C . GLU A 1 84 ? 17.410 -2.370 -13.611 1.00 83.88 84 GLU A C 1
ATOM 623 O O . GLU A 1 84 ? 18.362 -2.922 -14.157 1.00 83.88 84 GLU A O 1
ATOM 628 N N . LEU A 1 85 ? 16.154 -2.787 -13.826 1.00 82.19 85 LEU A N 1
ATOM 629 C CA . LEU A 1 85 ? 15.857 -4.054 -14.516 1.00 82.19 85 LEU A CA 1
ATOM 630 C C . LEU A 1 85 ? 15.253 -3.895 -15.914 1.00 82.19 85 LEU A C 1
ATOM 632 O O . LEU A 1 85 ? 15.126 -4.892 -16.623 1.00 82.19 85 LEU A O 1
ATOM 636 N N . SER A 1 86 ? 14.842 -2.689 -16.320 1.00 77.06 86 SER A N 1
ATOM 637 C CA . SER A 1 86 ? 14.221 -2.481 -17.641 1.00 77.06 86 SER A CA 1
ATOM 638 C C . SER A 1 86 ? 15.198 -2.070 -18.746 1.00 77.06 86 SER A C 1
ATOM 640 O O . SER A 1 86 ? 14.830 -2.110 -19.918 1.00 77.06 86 SER A O 1
ATOM 642 N N . GLY A 1 87 ? 16.434 -1.695 -18.396 1.00 82.50 87 GLY A N 1
ATOM 643 C CA . GLY A 1 87 ? 17.439 -1.243 -19.366 1.00 82.50 87 GLY A CA 1
ATOM 644 C C . GLY A 1 87 ? 17.125 0.112 -20.016 1.00 82.50 87 GLY A C 1
ATOM 645 O O . GLY A 1 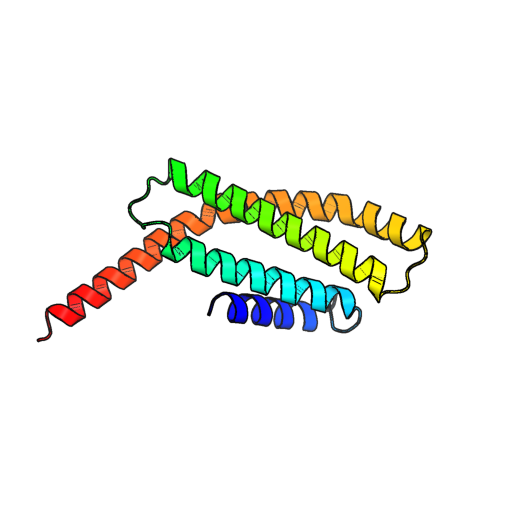87 ? 17.603 0.380 -21.116 1.00 82.50 87 GLY A O 1
ATOM 646 N N . PHE A 1 88 ? 16.303 0.949 -19.374 1.00 83.19 88 PHE A N 1
ATOM 647 C CA . PHE A 1 88 ? 15.930 2.270 -19.886 1.00 83.19 88 PHE A CA 1
ATOM 648 C C . PHE A 1 88 ? 17.127 3.214 -20.041 1.00 83.19 88 PHE A C 1
ATOM 650 O O . PHE A 1 88 ? 18.013 3.266 -19.186 1.00 83.19 88 PHE A O 1
ATOM 657 N N . SER A 1 89 ? 17.108 4.031 -21.103 1.00 86.88 89 SER A N 1
ATOM 658 C CA . SER A 1 89 ? 18.008 5.185 -21.199 1.00 86.88 89 SER A CA 1
ATOM 659 C C . SER A 1 89 ? 17.640 6.248 -20.150 1.00 86.88 89 SER A C 1
ATOM 661 O O . SER A 1 89 ? 16.488 6.302 -19.696 1.00 86.88 89 SER A O 1
ATOM 663 N N . PRO A 1 90 ? 18.571 7.147 -19.781 1.00 84.44 90 PRO A N 1
ATOM 664 C CA . PRO A 1 90 ? 18.264 8.267 -18.894 1.00 84.44 90 PRO A CA 1
ATOM 665 C C . PRO A 1 90 ? 17.083 9.126 -19.378 1.00 84.44 90 PRO A C 1
ATOM 667 O O . PRO A 1 90 ? 16.269 9.552 -18.555 1.00 84.44 90 PRO A O 1
ATOM 670 N N . GLU A 1 91 ? 16.926 9.341 -20.694 1.00 88.50 91 GLU A N 1
ATOM 671 C CA . GLU A 1 91 ? 15.769 10.083 -21.216 1.00 88.50 91 GLU A CA 1
ATOM 672 C C . GLU A 1 91 ? 14.460 9.319 -20.991 1.00 88.50 91 GLU A C 1
ATOM 674 O O . GLU A 1 91 ? 13.486 9.898 -20.507 1.00 88.50 91 GLU A O 1
ATOM 679 N N . GLN A 1 92 ? 14.433 8.015 -21.279 1.00 86.38 92 GLN A N 1
ATOM 680 C CA . GLN A 1 92 ? 13.245 7.174 -21.087 1.00 86.38 92 GLN A CA 1
ATOM 681 C C . GLN A 1 92 ? 12.821 7.121 -19.616 1.00 86.38 92 GLN A C 1
ATOM 683 O O . GLN A 1 92 ? 11.632 7.240 -19.312 1.00 86.38 92 GLN A O 1
ATOM 688 N N . LEU A 1 93 ? 13.788 7.019 -18.700 1.00 85.00 93 LEU A N 1
ATOM 689 C CA . LEU A 1 93 ? 13.529 7.064 -17.264 1.00 85.00 93 LEU A CA 1
ATOM 690 C C . LEU A 1 93 ? 12.943 8.418 -16.841 1.00 85.00 93 LEU A C 1
ATOM 692 O O . LEU A 1 93 ? 11.991 8.452 -16.065 1.00 85.00 93 LEU A O 1
ATOM 696 N N . SER A 1 94 ? 13.453 9.531 -17.377 1.00 84.06 94 SER A N 1
ATOM 697 C CA . SER A 1 94 ? 12.920 10.864 -17.064 1.00 84.06 94 SER A CA 1
ATOM 698 C C . SER A 1 94 ? 11.465 11.039 -17.516 1.00 84.06 94 SER A C 1
ATOM 700 O O . SER A 1 94 ? 10.644 11.569 -16.766 1.00 84.06 94 SER A O 1
ATOM 702 N N . VAL A 1 95 ? 11.115 10.520 -18.698 1.00 86.31 95 VAL A N 1
ATOM 703 C CA . VAL A 1 95 ? 9.745 10.548 -19.232 1.00 86.31 95 VAL A CA 1
ATOM 704 C C . VAL A 1 95 ? 8.825 9.652 -18.403 1.00 86.31 95 VAL A C 1
ATOM 706 O O . VAL A 1 95 ? 7.713 10.063 -18.062 1.00 86.31 95 VAL A O 1
ATOM 709 N N . PHE A 1 96 ? 9.296 8.463 -18.015 1.00 84.19 96 PHE A N 1
ATOM 710 C CA . PHE A 1 96 ? 8.569 7.559 -17.124 1.00 84.19 96 PHE A CA 1
ATOM 711 C C . PHE A 1 96 ? 8.289 8.204 -15.760 1.00 84.19 96 PHE A C 1
ATOM 713 O O . PHE A 1 96 ? 7.155 8.167 -15.282 1.00 84.19 96 PHE A O 1
ATOM 720 N N . LEU A 1 97 ? 9.290 8.849 -15.156 1.00 85.69 97 LEU A N 1
ATOM 721 C CA . LEU A 1 97 ? 9.149 9.552 -13.880 1.00 85.69 97 LEU A CA 1
ATOM 722 C C . LEU A 1 97 ? 8.178 10.732 -13.983 1.00 85.69 97 LEU A C 1
ATOM 724 O O . LEU A 1 97 ? 7.286 10.862 -13.144 1.00 85.69 97 LEU A O 1
ATOM 728 N N . ALA A 1 98 ? 8.307 11.560 -15.022 1.00 85.38 98 ALA A N 1
ATOM 729 C CA . ALA A 1 98 ? 7.431 12.709 -15.235 1.00 85.38 98 ALA A CA 1
ATOM 730 C C . ALA A 1 98 ? 5.967 12.282 -15.428 1.00 85.38 98 ALA A C 1
ATOM 732 O O . ALA A 1 98 ? 5.073 12.839 -14.787 1.00 85.38 98 ALA A O 1
ATOM 733 N N . GLY A 1 99 ? 5.719 11.252 -16.246 1.00 82.69 99 GLY A N 1
ATOM 734 C CA . GLY A 1 99 ? 4.379 10.692 -16.445 1.00 82.69 99 GLY A CA 1
ATOM 735 C C . GLY A 1 99 ? 3.831 9.993 -15.196 1.00 82.69 99 GLY A C 1
ATOM 736 O O . GLY A 1 99 ? 2.645 10.101 -14.880 1.00 82.69 99 GLY A O 1
ATOM 737 N N . GLY A 1 100 ? 4.702 9.321 -14.442 1.00 83.31 100 GLY A N 1
ATOM 738 C CA . GLY A 1 100 ? 4.353 8.601 -13.220 1.00 83.31 100 GLY A CA 1
ATOM 739 C C . GLY A 1 100 ? 4.049 9.502 -12.023 1.00 83.31 100 GLY A C 1
ATOM 740 O O . GLY A 1 100 ? 3.344 9.069 -11.115 1.00 83.31 100 GLY A O 1
ATOM 741 N N . MET A 1 101 ? 4.520 10.752 -12.011 1.00 85.69 101 MET A N 1
ATOM 742 C CA . MET A 1 101 ? 4.420 11.644 -10.850 1.00 85.69 101 MET A CA 1
ATOM 743 C C . MET A 1 101 ? 2.969 11.996 -10.498 1.00 85.69 101 MET A C 1
ATOM 745 O O . MET A 1 101 ? 2.553 11.856 -9.347 1.00 85.69 101 MET A O 1
ATOM 749 N N . MET A 1 102 ? 2.163 12.410 -11.483 1.00 87.38 102 MET A N 1
ATOM 750 C CA . MET A 1 102 ? 0.758 12.758 -11.234 1.00 87.38 102 MET A CA 1
ATOM 751 C C . MET A 1 102 ? -0.061 11.521 -10.849 1.00 87.38 102 MET A C 1
ATOM 753 O O . MET A 1 102 ? -0.878 11.578 -9.931 1.00 87.38 102 MET A O 1
ATOM 757 N N . PHE A 1 103 ? 0.219 10.381 -11.486 1.00 87.25 103 PHE A N 1
ATOM 758 C CA . PHE A 1 103 ? -0.363 9.098 -11.103 1.00 87.25 103 PHE A CA 1
ATOM 759 C C . PHE A 1 103 ? 0.008 8.729 -9.659 1.00 87.25 103 PHE A C 1
ATOM 761 O O . PHE A 1 103 ? -0.864 8.340 -8.885 1.00 87.25 103 PHE A O 1
ATOM 768 N N . ALA A 1 104 ? 1.267 8.905 -9.256 1.00 91.88 104 ALA A N 1
ATOM 769 C CA . ALA A 1 104 ? 1.719 8.617 -7.900 1.00 91.88 104 ALA A CA 1
ATOM 770 C C . ALA A 1 104 ? 1.025 9.494 -6.857 1.00 91.88 104 ALA A C 1
ATOM 772 O O . ALA A 1 104 ? 0.518 8.980 -5.863 1.00 91.88 104 ALA A O 1
ATOM 773 N N . LEU A 1 105 ? 0.924 10.800 -7.105 1.00 93.25 105 LEU A N 1
ATOM 774 C CA . LEU A 1 105 ? 0.238 11.724 -6.200 1.00 93.25 105 LEU A CA 1
ATOM 775 C C . LEU A 1 105 ? -1.243 11.363 -6.027 1.00 93.25 105 LEU A C 1
ATOM 777 O O . LEU A 1 105 ? -1.735 11.316 -4.897 1.00 93.25 105 LEU A O 1
ATOM 781 N N . LEU A 1 106 ? -1.937 11.049 -7.126 1.00 94.94 106 LEU A N 1
ATOM 782 C CA . LEU A 1 106 ? -3.338 10.626 -7.086 1.00 94.94 106 LEU A CA 1
ATOM 783 C C . LEU A 1 106 ? -3.518 9.319 -6.309 1.00 94.94 106 LEU A C 1
ATOM 785 O O . LEU A 1 106 ? -4.433 9.222 -5.489 1.00 94.94 106 LEU A O 1
ATOM 789 N N . ASN A 1 107 ? -2.643 8.335 -6.519 1.00 93.88 107 ASN A N 1
ATOM 790 C CA . ASN A 1 107 ? -2.699 7.070 -5.788 1.00 93.88 107 ASN A CA 1
ATOM 791 C C . ASN A 1 107 ? -2.390 7.255 -4.303 1.00 93.88 107 ASN A C 1
ATOM 793 O O . ASN A 1 107 ? -3.116 6.719 -3.469 1.00 93.88 107 ASN A O 1
ATOM 797 N N . ILE A 1 108 ? -1.366 8.037 -3.949 1.00 96.94 108 ILE A N 1
ATOM 798 C CA . ILE A 1 108 ? -1.019 8.317 -2.549 1.00 96.94 108 ILE A CA 1
ATOM 799 C C . ILE A 1 108 ? -2.196 8.993 -1.847 1.00 96.94 108 ILE A C 1
ATOM 801 O O . ILE A 1 108 ? -2.606 8.534 -0.781 1.00 96.94 108 ILE A O 1
ATOM 805 N N . GLY A 1 109 ? -2.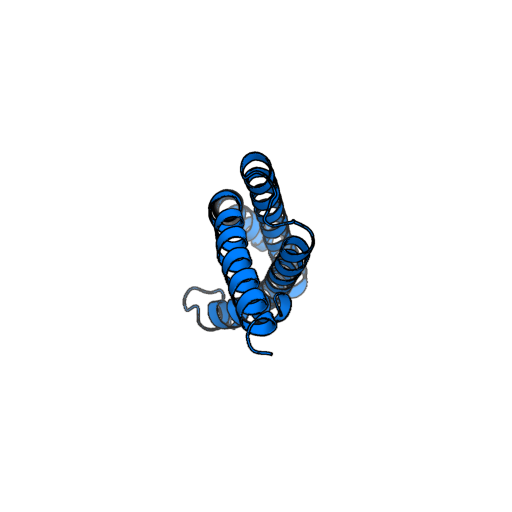782 10.033 -2.448 1.00 97.44 109 GLY A N 1
ATOM 806 C CA . GLY A 1 109 ? -3.946 10.719 -1.886 1.00 97.44 109 GLY A CA 1
ATOM 807 C C . GLY A 1 109 ? -5.156 9.792 -1.738 1.00 97.44 109 GLY A C 1
ATOM 808 O O . GLY A 1 109 ? -5.731 9.689 -0.652 1.00 97.44 109 GLY A O 1
ATOM 809 N N . SER A 1 110 ? -5.495 9.058 -2.800 1.00 96.88 110 SER A N 1
ATOM 810 C CA . SER A 1 110 ? -6.650 8.149 -2.821 1.00 96.88 110 SER A CA 1
ATOM 811 C C . SER A 1 110 ? -6.499 7.009 -1.816 1.00 96.88 110 SER A C 1
ATOM 813 O O . SER A 1 110 ? -7.414 6.746 -1.040 1.00 96.88 110 SER A O 1
ATOM 815 N N . ASN A 1 111 ? -5.336 6.358 -1.759 1.00 96.31 111 ASN A N 1
ATOM 816 C CA . ASN A 1 111 ? -5.097 5.261 -0.823 1.00 96.31 111 ASN A CA 1
ATOM 817 C C . ASN A 1 111 ? -4.998 5.751 0.620 1.00 96.31 111 ASN A C 1
ATOM 819 O O . ASN A 1 111 ? -5.513 5.085 1.515 1.00 96.31 111 ASN A O 1
ATOM 823 N N . THR A 1 112 ? -4.417 6.927 0.864 1.00 98.12 112 THR A N 1
ATOM 824 C CA . THR A 1 112 ? -4.446 7.557 2.195 1.00 98.12 112 THR A CA 1
ATOM 825 C C . THR A 1 112 ? -5.888 7.746 2.660 1.00 98.12 112 THR A C 1
ATOM 827 O O . THR A 1 112 ? -6.237 7.354 3.775 1.00 98.12 112 THR A O 1
ATOM 830 N N . PHE A 1 113 ? -6.751 8.273 1.788 1.00 97.75 113 PHE A N 1
ATOM 831 C CA . PHE A 1 113 ? -8.174 8.437 2.072 1.00 97.75 113 PHE A CA 1
ATOM 832 C C . PHE A 1 113 ? -8.877 7.094 2.316 1.00 97.75 113 PHE A C 1
ATOM 834 O O . PHE A 1 113 ? -9.542 6.930 3.341 1.00 97.75 113 PHE A O 1
ATOM 841 N N . PHE A 1 114 ? -8.706 6.110 1.429 1.00 96.56 114 PHE A N 1
ATOM 842 C CA . PHE A 1 114 ? -9.363 4.808 1.565 1.00 96.56 114 PHE A CA 1
ATOM 843 C C . PHE A 1 114 ? -8.926 4.060 2.822 1.00 96.56 114 PHE A C 1
ATOM 845 O O . PHE A 1 114 ? -9.774 3.500 3.517 1.00 96.56 114 PHE A O 1
ATOM 852 N N . PHE A 1 115 ? -7.640 4.079 3.168 1.00 95.69 115 PHE A N 1
ATOM 853 C CA . PHE A 1 115 ? -7.179 3.470 4.412 1.00 95.69 115 PHE A CA 1
ATOM 854 C C . PHE A 1 115 ? -7.729 4.207 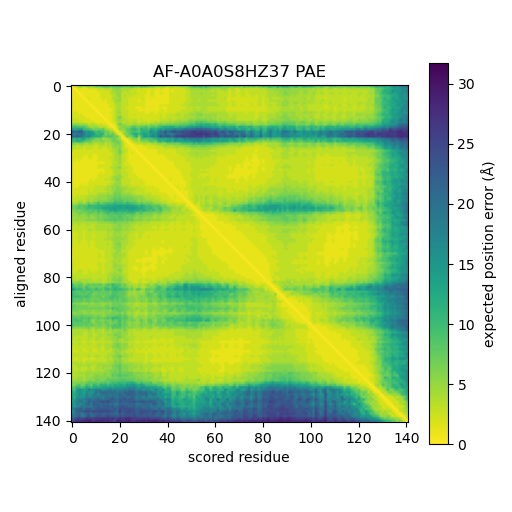5.636 1.00 95.69 115 PHE A C 1
ATOM 856 O O . PHE A 1 115 ? -8.188 3.551 6.569 1.00 95.69 115 PHE A O 1
ATOM 863 N N . ALA A 1 116 ? -7.760 5.542 5.626 1.00 96.00 116 ALA A N 1
ATOM 864 C CA . ALA A 1 116 ? -8.331 6.331 6.716 1.00 96.00 116 ALA A CA 1
ATOM 865 C C . ALA A 1 116 ? -9.837 6.069 6.912 1.00 96.00 116 ALA A C 1
ATOM 867 O O . ALA A 1 116 ? -10.307 5.988 8.046 1.00 96.00 116 ALA A O 1
ATOM 868 N N . ALA A 1 117 ? -10.591 5.916 5.821 1.00 94.94 117 ALA A N 1
ATOM 869 C CA . ALA A 1 117 ? -12.044 5.755 5.852 1.00 94.94 117 ALA A CA 1
ATOM 870 C C . ALA A 1 117 ? -12.492 4.303 6.101 1.00 94.94 117 ALA A C 1
ATOM 872 O O . ALA A 1 117 ? -13.402 4.047 6.896 1.00 94.94 117 ALA A O 1
ATOM 873 N N . LEU A 1 118 ? -11.865 3.333 5.428 1.00 93.50 118 LEU A N 1
ATOM 874 C CA . LEU A 1 118 ? -12.340 1.948 5.397 1.00 93.50 118 LEU A CA 1
ATOM 875 C C . LEU A 1 118 ? -11.683 1.073 6.464 1.00 93.50 118 LEU A C 1
ATOM 877 O O . LEU A 1 118 ? -12.380 0.299 7.124 1.00 93.50 118 LEU A O 1
ATOM 881 N N . ALA A 1 119 ? -10.370 1.192 6.682 1.00 91.44 119 ALA A N 1
ATOM 882 C CA . ALA A 1 119 ? -9.655 0.273 7.570 1.00 91.44 119 ALA A CA 1
ATOM 883 C C . ALA A 1 119 ? -10.152 0.311 9.034 1.00 91.44 119 ALA A C 1
ATOM 885 O O . ALA A 1 119 ? -10.389 -0.767 9.594 1.00 91.44 119 ALA A O 1
ATOM 886 N N . PRO A 1 120 ? -10.424 1.484 9.656 1.00 90.25 120 PRO A N 1
ATOM 887 C CA . PRO A 1 120 ? -10.990 1.525 11.006 1.00 90.25 120 PRO A CA 1
ATOM 888 C C . PRO A 1 120 ? -12.345 0.819 11.112 1.00 90.25 120 PRO A C 1
ATOM 890 O O . PRO A 1 120 ? -12.631 0.140 12.102 1.00 90.25 120 PRO A O 1
ATOM 893 N N . THR A 1 121 ? -13.180 0.974 10.084 1.00 88.56 121 THR A N 1
ATOM 894 C CA . THR A 1 121 ? -14.512 0.365 10.009 1.00 88.56 121 THR A CA 1
ATOM 895 C C . THR A 1 121 ? -14.402 -1.153 9.898 1.00 88.56 121 THR A C 1
ATOM 897 O O . THR A 1 121 ? -15.045 -1.875 10.663 1.00 88.56 121 THR A O 1
ATOM 900 N N . LEU A 1 122 ? -13.524 -1.649 9.022 1.00 87.50 122 LEU A N 1
ATOM 901 C CA . LEU A 1 122 ? -13.301 -3.082 8.821 1.00 87.50 122 LEU A CA 1
ATOM 902 C C . LEU A 1 122 ? -12.788 -3.782 10.086 1.00 87.50 122 LEU A C 1
ATOM 904 O O . LEU A 1 122 ? -13.261 -4.870 10.415 1.00 87.50 122 LEU A O 1
ATOM 908 N N . ILE A 1 123 ? -11.881 -3.161 10.842 1.00 85.75 123 ILE A N 1
ATOM 909 C CA . ILE A 1 123 ? -11.353 -3.746 12.088 1.00 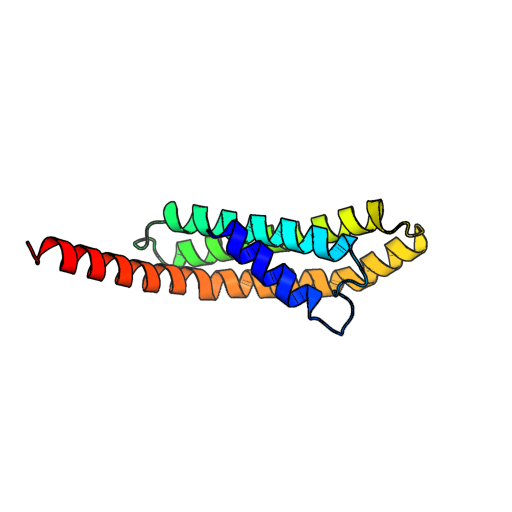85.75 123 ILE A CA 1
ATOM 910 C C . ILE A 1 123 ? -12.429 -3.846 13.167 1.00 85.75 123 ILE A C 1
ATOM 912 O O . ILE A 1 123 ? -12.518 -4.853 13.868 1.00 85.75 123 ILE A O 1
ATOM 916 N N . ARG A 1 124 ? -13.297 -2.839 13.289 1.00 83.38 124 ARG A N 1
ATOM 917 C CA . ARG A 1 124 ? -14.402 -2.888 14.257 1.00 83.38 124 ARG A CA 1
ATOM 918 C C . ARG A 1 124 ? -15.431 -3.950 13.900 1.00 83.38 124 ARG A C 1
ATOM 920 O O . ARG A 1 124 ? -15.914 -4.650 14.787 1.00 83.38 124 ARG A O 1
ATOM 927 N N . VAL A 1 125 ? -15.762 -4.079 12.618 1.00 84.12 125 VAL A N 1
ATOM 928 C CA . VAL A 1 125 ? -16.714 -5.091 12.145 1.00 84.12 125 VAL A CA 1
ATOM 929 C C . VAL A 1 125 ? -16.146 -6.495 12.350 1.00 84.12 125 VAL A C 1
ATOM 931 O O . VAL A 1 125 ? -16.800 -7.334 12.961 1.00 84.12 125 VAL A O 1
ATOM 934 N N . THR A 1 126 ? -14.910 -6.746 11.919 1.00 77.62 126 THR A N 1
ATOM 935 C CA . THR A 1 126 ? -14.275 -8.066 12.068 1.00 77.62 126 THR A CA 1
ATOM 936 C C . THR A 1 126 ? -14.011 -8.425 13.532 1.00 77.62 126 THR A C 1
ATOM 938 O O . THR A 1 126 ? -14.280 -9.555 13.936 1.00 77.62 126 THR A O 1
ATOM 941 N N . GLY A 1 127 ? -13.606 -7.462 14.367 1.00 71.25 127 GLY A N 1
ATOM 942 C CA . GLY A 1 127 ? -13.441 -7.659 15.809 1.00 71.25 127 GLY A CA 1
ATOM 943 C C . GLY A 1 127 ? -14.737 -8.054 16.530 1.00 71.25 127 GLY A C 1
ATOM 944 O O . GLY A 1 127 ? -14.696 -8.858 17.459 1.00 71.25 127 GLY A O 1
ATOM 945 N N . ARG A 1 128 ? -15.897 -7.552 16.083 1.00 60.12 128 ARG A N 1
ATOM 946 C CA . ARG A 1 128 ? -17.212 -7.956 16.618 1.00 60.12 128 ARG A CA 1
ATOM 947 C C . ARG A 1 128 ? -17.544 -9.415 16.302 1.00 60.12 128 ARG A C 1
ATOM 949 O O . ARG A 1 128 ? -18.065 -10.115 17.166 1.00 60.12 128 ARG A O 1
ATOM 956 N N . PHE A 1 129 ? -17.224 -9.887 15.098 1.00 60.28 129 PHE A N 1
ATOM 957 C CA . PHE A 1 129 ? -17.475 -11.279 14.714 1.00 60.28 129 PHE A CA 1
ATOM 958 C C . PHE A 1 129 ? -16.589 -12.271 15.475 1.00 60.28 129 PHE A C 1
ATOM 960 O O . PHE A 1 129 ? -17.075 -13.337 15.854 1.00 60.28 129 PHE A O 1
ATOM 967 N N . SER A 1 130 ? -15.331 -11.915 15.752 1.00 60.91 130 SER A N 1
ATOM 968 C CA . SER A 1 130 ? -14.440 -12.748 16.571 1.00 60.91 130 SER A CA 1
ATOM 969 C C . SER A 1 130 ? -14.981 -12.943 17.991 1.00 60.91 130 SER A C 1
ATOM 971 O O . SER A 1 130 ? -15.059 -14.078 18.454 1.00 60.91 130 SER A O 1
ATOM 973 N N . PHE A 1 131 ? -15.463 -11.872 18.635 1.00 58.38 131 PHE A N 1
ATOM 974 C CA . PHE A 1 131 ? -16.042 -11.935 19.985 1.00 58.38 131 PHE A CA 1
ATOM 975 C C . PHE A 1 131 ? -17.299 -12.820 20.058 1.00 58.38 131 PHE A C 1
ATOM 977 O O . PHE A 1 131 ? -17.441 -13.637 20.965 1.00 58.38 131 PHE A O 1
ATOM 984 N N . VAL A 1 132 ? -18.205 -12.720 19.076 1.00 60.94 132 VAL A N 1
ATOM 985 C CA . VAL A 1 132 ? -19.424 -13.555 19.024 1.00 60.94 132 VAL A CA 1
ATOM 986 C C . VAL A 1 132 ? -19.088 -15.042 18.871 1.00 60.94 132 VAL A C 1
ATOM 988 O O . VAL A 1 132 ? -19.781 -15.895 19.428 1.00 60.94 132 VAL A O 1
ATOM 991 N N . LYS A 1 133 ? -18.027 -15.368 18.125 1.00 57.91 133 LYS A N 1
ATOM 992 C CA . LYS A 1 133 ? -17.594 -16.753 17.908 1.00 57.91 133 LYS A CA 1
ATOM 993 C C . LYS A 1 133 ? -16.991 -17.362 19.178 1.00 57.91 133 LYS A C 1
ATOM 995 O O . LYS A 1 133 ? -17.313 -18.497 19.514 1.00 57.91 133 LYS A O 1
ATOM 1000 N N . GLU A 1 134 ? -16.184 -16.589 19.898 1.00 62.50 134 GLU A N 1
ATOM 1001 C C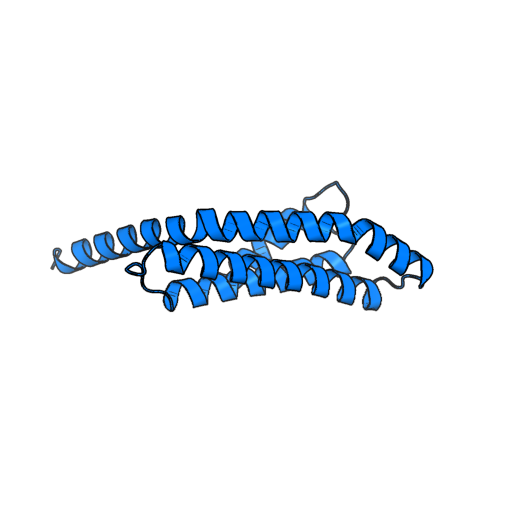A . GLU A 1 134 ? -15.569 -16.984 21.171 1.00 62.50 134 GLU A CA 1
ATOM 1002 C C . GLU A 1 134 ? -16.623 -17.153 22.281 1.00 62.50 134 GLU A C 1
ATOM 1004 O O . GLU A 1 134 ? -16.633 -18.161 22.986 1.00 62.50 134 GLU A O 1
ATOM 1009 N N . PHE A 1 135 ? -17.606 -16.248 22.350 1.00 63.12 135 PHE A N 1
ATOM 1010 C CA . PHE A 1 135 ? -18.729 -16.353 23.288 1.00 63.12 135 PHE A CA 1
ATOM 1011 C C . PHE A 1 135 ? -19.622 -17.574 23.022 1.00 63.12 135 PHE A C 1
ATOM 1013 O O . PHE A 1 135 ? -20.075 -18.222 23.964 1.00 63.12 135 PHE A O 1
ATOM 1020 N N . LYS A 1 136 ? -19.879 -17.920 21.752 1.00 63.41 136 LYS A N 1
ATOM 1021 C CA . LYS A 1 136 ? -20.622 -19.146 21.415 1.00 63.41 136 LYS A CA 1
ATOM 1022 C C . LYS A 1 136 ? -19.844 -20.408 21.783 1.00 63.41 136 LYS A C 1
ATOM 1024 O O . LYS A 1 136 ? -20.458 -21.328 22.298 1.00 63.41 136 LYS A O 1
ATOM 1029 N N . SER A 1 137 ? -18.529 -20.428 21.559 1.00 69.44 137 SER A N 1
ATOM 1030 C CA . SER A 1 137 ? -17.666 -21.568 21.895 1.00 69.44 137 SER A CA 1
ATOM 1031 C C . SER A 1 137 ? -17.627 -21.853 23.400 1.00 69.44 137 SER A C 1
ATOM 1033 O O . SER A 1 137 ? -17.695 -23.012 23.794 1.00 69.44 137 SER A O 1
ATOM 1035 N N . ASN A 1 138 ? -17.546 -20.811 24.234 1.00 66.75 138 ASN A N 1
ATOM 1036 C CA . ASN A 1 138 ? -17.444 -20.955 25.692 1.00 66.75 138 ASN A CA 1
ATOM 1037 C C . ASN A 1 138 ? -18.770 -21.302 26.390 1.00 66.75 138 ASN A C 1
ATOM 1039 O O . ASN A 1 138 ? -18.744 -21.717 27.540 1.00 66.75 138 ASN A O 1
ATOM 1043 N N . ASN A 1 139 ? -19.917 -21.129 25.725 1.00 65.12 139 ASN A N 1
ATOM 1044 C CA . ASN A 1 139 ? -21.242 -21.454 26.279 1.00 65.12 139 ASN A CA 1
ATOM 1045 C C . ASN A 1 139 ? -21.835 -22.759 25.714 1.00 65.12 139 ASN A C 1
ATOM 1047 O O . ASN A 1 139 ? -22.990 -23.077 25.987 1.00 65.12 139 ASN A O 1
ATOM 1051 N N . SER A 1 140 ? -21.082 -23.486 24.884 1.00 65.44 140 SER A N 1
ATOM 1052 C CA . SER A 1 140 ? -21.477 -24.782 24.305 1.00 65.44 140 SER A CA 1
ATOM 1053 C C . SER A 1 140 ? -20.788 -25.991 24.960 1.00 65.44 140 SER A C 1
ATOM 1055 O O . SER A 1 140 ? -20.847 -27.092 24.416 1.00 65.44 140 SER A O 1
ATOM 1057 N N . THR A 1 141 ? -20.143 -25.780 26.107 1.00 50.72 141 THR A N 1
ATOM 1058 C CA . THR A 1 141 ? -19.571 -26.794 27.012 1.00 50.72 141 THR A CA 1
ATOM 1059 C C . THR A 1 141 ? -20.271 -26.723 28.353 1.00 50.72 141 THR A C 1
ATOM 1061 O O . THR A 1 141 ? -20.580 -27.797 28.906 1.00 50.72 141 THR A O 1
#

Sequence (141 aa):
YGAFIGGTAIFIFSALNPWGSGLAFPPVIIAQVISFSITGFCGGIISRLLPNTLPQKIMIPVFGLCGGLLTLLFHVLVILFTSELSGFSPEQLSVFLAGGMMFALLNIGSNTFFFAALAPTLIRVTGRFSFVKEFKSNNST

Secondary structure (DSSP, 8-state):
-HHHHHHHHHHHHHHT-TTTTSTT-HHHHHHHHHHHHHHHHHHHHHHHHS-TTS-HHHHHHHHHHHHHHHHHHHHHHHHHHHHHHS---HHHHHHHHHHHHHHHHHHHHHHHHHHHHHHHHHHHHHHHHHHHHHHHHHT--

Mean predicted aligned error: 6.61 Å

Nearest PDB structures (foldseek):
  8x61-assembly1_C  TM=3.950E-01  e=2.176E+00  Escherichia coli K-12
  6t1z-assembly1_A  TM=3.738E-01  e=2.071E+00  Lactococcus lactis